Protein AF-A0A5N5TAY4-F1 (afdb_monomer_lite)

Secondary structure (DSSP, 8-state):
------------------------------SSTHHHHHHHHHHHHTHHHHHHH--S--HHHHHHHH-HHHHHHHHHHHHHHHHHHHHHTSS---GGGHHHHHHHHHHHHHHHHHH-GGGHHHHHHHHHHHHHHHHHH--HHHHHHHHHSTTTTTTTS-HHHHHHHHHHH--

Organism: NCBI:txid96803

InterPro domains:
  IPR012337 Ribonuclease H-like superfamily [SSF53098] (34-154)

Foldseek 3Di:
DDDDDDDDDDDPPPPPPPPPPPPDPPPDDDPDLVVVLVVLVVCLVCLVVQVVVPPDCPVVSVVVSVCNLVSVLVSQLCVLVRVLVCVCPDDDNDLLCLLVSLVSNLVSLVVSCVVRVVCVPVSVVSSVVSVVVSVVVDDLSSLLRNCPDPVRVCVSPDPVSVVSNVVVVPD

Structure (mmCIF, N/CA/C/O backbone):
data_AF-A0A5N5TAY4-F1
#
_entry.id   AF-A0A5N5TAY4-F1
#
loop_
_atom_site.group_PDB
_atom_site.id
_atom_site.type_symbol
_atom_site.label_atom_id
_atom_site.label_alt_id
_atom_site.label_comp_id
_atom_site.label_asym_id
_atom_site.label_entity_id
_atom_site.label_seq_id
_atom_site.pdbx_PDB_ins_code
_atom_site.Cartn_x
_atom_site.Cartn_y
_atom_site.Cartn_z
_atom_site.occupancy
_atom_site.B_iso_or_equiv
_atom_site.auth_seq_id
_atom_site.auth_comp_id
_atom_site.auth_asym_id
_atom_site.auth_atom_id
_atom_site.pdbx_PDB_model_num
ATOM 1 N N . MET A 1 1 ? 7.040 -83.892 -8.953 1.00 35.28 1 MET A N 1
ATOM 2 C CA . MET A 1 1 ? 8.333 -83.964 -8.239 1.00 35.28 1 MET A CA 1
ATOM 3 C C . MET A 1 1 ? 8.672 -82.590 -7.679 1.00 35.28 1 MET A C 1
ATOM 5 O O . MET A 1 1 ? 8.593 -81.627 -8.421 1.00 35.28 1 MET A O 1
ATOM 9 N N . LYS A 1 2 ? 8.977 -82.577 -6.376 1.00 33.84 2 LYS A N 1
ATOM 10 C CA . LYS A 1 2 ? 9.883 -81.742 -5.558 1.00 33.84 2 LYS A CA 1
ATOM 11 C C . LYS A 1 2 ? 10.221 -80.283 -5.948 1.00 33.84 2 LYS A C 1
ATOM 13 O O . LYS A 1 2 ? 10.687 -79.987 -7.038 1.00 33.84 2 LYS A O 1
ATOM 18 N N . TYR A 1 3 ? 10.068 -79.447 -4.918 1.00 30.41 3 TYR A N 1
ATOM 19 C CA . TYR A 1 3 ? 10.565 -78.088 -4.677 1.00 30.41 3 TYR A CA 1
ATOM 20 C C . TYR A 1 3 ? 12.086 -77.893 -4.824 1.00 30.41 3 TYR A C 1
ATOM 22 O O . TYR A 1 3 ? 12.833 -78.856 -4.662 1.00 30.41 3 TYR A O 1
ATOM 30 N N . LEU A 1 4 ? 12.467 -76.606 -4.964 1.00 34.31 4 LEU A N 1
ATOM 31 C CA . LEU A 1 4 ? 13.667 -75.852 -4.503 1.00 34.31 4 LEU A CA 1
ATOM 32 C C . LEU A 1 4 ? 14.134 -74.950 -5.667 1.00 34.31 4 LEU A C 1
ATOM 34 O O . LEU A 1 4 ? 14.463 -75.447 -6.731 1.00 34.31 4 LEU A O 1
ATOM 38 N N . GLY A 1 5 ? 14.065 -73.619 -5.624 1.00 31.67 5 GLY A N 1
ATOM 39 C CA . GLY A 1 5 ? 14.539 -72.716 -4.580 1.00 31.67 5 GLY A CA 1
ATOM 40 C C . GLY A 1 5 ? 15.872 -72.115 -5.042 1.00 31.67 5 GLY A C 1
ATOM 41 O O . GLY A 1 5 ? 16.878 -72.809 -4.998 1.00 31.67 5 GLY A O 1
ATOM 42 N N . ASN A 1 6 ? 15.885 -70.858 -5.506 1.00 32.38 6 ASN A N 1
ATOM 43 C CA . ASN A 1 6 ? 17.067 -70.000 -5.379 1.00 32.38 6 ASN A CA 1
ATOM 44 C C . ASN A 1 6 ? 16.736 -68.516 -5.589 1.00 32.38 6 ASN A C 1
ATOM 46 O O . ASN A 1 6 ? 16.347 -68.077 -6.671 1.00 32.38 6 ASN A O 1
ATOM 50 N N . GLN A 1 7 ? 16.922 -67.762 -4.507 1.00 36.44 7 GLN A N 1
ATOM 51 C CA . GLN A 1 7 ? 16.992 -66.309 -4.464 1.00 36.44 7 GLN A CA 1
ATOM 52 C C . GLN A 1 7 ? 18.189 -65.815 -5.287 1.00 36.44 7 GLN A C 1
ATOM 54 O O . GLN A 1 7 ? 19.292 -66.343 -5.155 1.00 36.44 7 GLN A O 1
ATOM 59 N N . LYS A 1 8 ? 18.000 -64.737 -6.053 1.00 37.66 8 LYS A N 1
ATOM 60 C CA . LYS A 1 8 ? 19.057 -63.748 -6.287 1.00 37.66 8 LYS A CA 1
ATOM 61 C C . LYS A 1 8 ? 18.485 -62.343 -6.172 1.00 37.66 8 LYS A C 1
ATOM 63 O O . LYS A 1 8 ? 17.536 -61.969 -6.855 1.00 37.66 8 LYS A O 1
ATOM 68 N N . GLU A 1 9 ? 19.096 -61.618 -5.252 1.00 29.88 9 GLU A N 1
ATOM 69 C CA . GLU A 1 9 ? 18.897 -60.224 -4.903 1.00 29.88 9 GLU A CA 1
ATOM 70 C C . GLU A 1 9 ? 19.147 -59.249 -6.068 1.00 29.88 9 GLU A C 1
ATOM 72 O O . GLU A 1 9 ? 20.067 -59.402 -6.869 1.00 29.88 9 GLU A O 1
ATOM 77 N N . SER A 1 10 ? 18.325 -58.197 -6.067 1.00 35.19 10 SER A N 1
ATOM 78 C CA . SER A 1 10 ? 18.709 -56.784 -6.185 1.00 35.19 10 SER A CA 1
ATOM 79 C C . SER A 1 10 ? 19.605 -56.339 -7.342 1.00 35.19 10 SER A C 1
ATOM 81 O O . SER A 1 10 ? 20.823 -56.375 -7.219 1.00 35.19 10 SER A O 1
ATOM 83 N N . LYS A 1 11 ? 19.005 -55.670 -8.343 1.00 33.38 11 LYS A N 1
ATOM 84 C CA . LYS A 1 11 ? 19.476 -54.356 -8.846 1.00 33.38 11 LYS A CA 1
ATOM 85 C C . LYS A 1 11 ? 18.282 -53.498 -9.285 1.00 33.38 11 LYS A C 1
ATOM 87 O O . LYS A 1 11 ? 17.904 -53.478 -10.453 1.00 33.38 11 LYS A O 1
ATOM 92 N N . SER A 1 12 ? 17.694 -52.768 -8.335 1.00 34.69 12 SER A N 1
ATOM 93 C CA . SER A 1 12 ? 16.823 -51.624 -8.634 1.00 34.69 12 SER A CA 1
ATOM 94 C C . SER A 1 12 ? 17.671 -50.543 -9.304 1.00 34.69 12 SER A C 1
ATOM 96 O O . SER A 1 12 ? 18.464 -49.860 -8.658 1.00 34.69 12 SER A O 1
ATOM 98 N N . THR A 1 13 ? 17.556 -50.413 -10.623 1.00 32.94 13 THR A N 1
ATOM 99 C CA . THR A 1 13 ? 18.123 -49.277 -11.352 1.00 32.94 13 THR A CA 1
ATOM 100 C C . THR A 1 13 ? 17.117 -48.136 -11.298 1.00 32.94 13 THR A C 1
ATOM 102 O O . THR A 1 13 ? 16.295 -47.937 -12.192 1.00 32.94 13 THR A O 1
ATOM 105 N N . ALA A 1 14 ? 17.170 -47.372 -10.207 1.00 35.72 14 ALA A N 1
ATOM 106 C CA . ALA A 1 14 ? 16.481 -46.097 -10.104 1.00 35.72 14 ALA A CA 1
ATOM 107 C C . ALA A 1 14 ? 17.025 -45.151 -11.188 1.00 35.72 14 ALA A C 1
ATOM 109 O O . ALA A 1 14 ? 18.073 -44.521 -11.035 1.00 35.72 14 ALA A O 1
ATOM 110 N N . LYS A 1 15 ? 16.319 -45.058 -12.321 1.00 36.28 15 LYS A N 1
ATOM 111 C CA . LYS A 1 15 ? 16.535 -44.006 -13.319 1.00 36.28 15 LYS A CA 1
ATOM 112 C C . LYS A 1 15 ? 16.215 -42.667 -12.659 1.00 36.28 15 LYS A C 1
ATOM 114 O O . LYS A 1 15 ? 15.062 -42.242 -12.614 1.00 36.28 15 LYS A O 1
ATOM 119 N N . SER A 1 16 ? 17.255 -42.008 -12.155 1.00 35.53 16 SER A N 1
ATOM 120 C CA . SER A 1 16 ? 17.213 -40.623 -11.704 1.00 35.53 16 SER A CA 1
ATOM 121 C C . SER A 1 16 ? 16.788 -39.740 -12.880 1.00 35.53 16 SER A C 1
ATOM 123 O O . SER A 1 16 ? 17.578 -39.402 -13.765 1.00 35.53 16 SER A O 1
ATOM 125 N N . ARG A 1 17 ? 15.491 -39.415 -12.936 1.00 36.66 17 ARG A N 1
ATOM 126 C CA . ARG A 1 17 ? 14.954 -38.377 -13.814 1.00 36.66 17 ARG A CA 1
ATOM 127 C C . ARG A 1 17 ? 15.504 -37.048 -13.309 1.00 36.66 17 ARG A C 1
ATOM 129 O O . ARG A 1 17 ? 14.900 -36.399 -12.461 1.00 36.66 17 ARG A O 1
ATOM 136 N N . LYS A 1 18 ? 16.654 -36.637 -13.851 1.00 36.41 18 LYS A N 1
ATOM 137 C CA . LYS A 1 18 ? 17.102 -35.243 -13.807 1.00 36.41 18 LYS A CA 1
ATOM 138 C C . LYS A 1 18 ? 15.945 -34.389 -14.328 1.00 36.41 18 LYS A C 1
ATOM 140 O O . LYS A 1 18 ? 15.624 -34.442 -15.516 1.00 36.41 18 LYS A O 1
ATOM 145 N N . ARG A 1 19 ? 15.282 -33.657 -13.427 1.00 34.75 19 ARG A N 1
ATOM 146 C CA . ARG A 1 19 ? 14.307 -32.625 -13.781 1.00 34.75 19 ARG A CA 1
ATOM 147 C C . ARG A 1 19 ? 15.048 -31.610 -14.645 1.00 34.75 19 ARG A C 1
ATOM 149 O O . ARG A 1 19 ? 15.838 -30.823 -14.137 1.00 34.75 19 ARG A O 1
ATOM 156 N N . LYS A 1 20 ? 14.838 -31.672 -15.960 1.00 35.72 20 LYS A N 1
ATOM 157 C CA . LYS A 1 20 ? 15.216 -30.584 -16.858 1.00 35.72 20 LYS A CA 1
ATOM 158 C C . LYS A 1 20 ? 14.405 -29.374 -16.409 1.00 35.72 20 LYS A C 1
ATOM 160 O O . LYS A 1 20 ? 13.177 -29.408 -16.455 1.00 35.72 20 LYS A O 1
ATOM 165 N N . GLN A 1 21 ? 15.093 -28.358 -15.905 1.00 38.03 21 GLN A N 1
ATOM 166 C CA . GLN A 1 21 ? 14.508 -27.064 -15.597 1.00 38.03 21 GLN A CA 1
ATOM 167 C C . GLN A 1 21 ? 14.031 -26.474 -16.926 1.00 38.03 21 GLN A C 1
ATOM 169 O O . GLN A 1 21 ? 14.825 -26.040 -17.755 1.00 38.03 21 GLN A O 1
ATOM 174 N N . SER A 1 22 ? 12.732 -26.605 -17.184 1.00 34.81 22 SER A N 1
ATOM 175 C CA . SER A 1 22 ? 12.098 -26.052 -18.373 1.00 34.81 22 SER A CA 1
ATOM 176 C C . SER A 1 22 ? 11.977 -24.545 -18.171 1.00 34.81 22 SER A C 1
ATOM 178 O O . SER A 1 22 ? 11.164 -24.091 -17.367 1.00 34.81 22 SER A O 1
ATOM 180 N N . TYR A 1 23 ? 12.802 -23.769 -18.873 1.00 40.69 23 TYR A N 1
ATOM 181 C CA . TYR A 1 23 ? 12.728 -22.304 -18.918 1.00 40.69 23 TYR A CA 1
ATOM 182 C C . TYR A 1 23 ? 11.599 -21.816 -19.835 1.00 40.69 23 TYR A C 1
ATOM 184 O O . TYR A 1 23 ? 11.785 -20.911 -20.633 1.00 40.69 23 TYR A O 1
ATOM 192 N N . ASN A 1 24 ? 10.417 -22.412 -19.718 1.00 42.62 24 ASN A N 1
ATOM 193 C CA . ASN A 1 24 ? 9.206 -21.899 -20.342 1.00 42.62 24 ASN A CA 1
ATOM 194 C C . ASN A 1 24 ? 8.138 -21.798 -19.260 1.00 42.62 24 ASN A C 1
ATOM 196 O O . ASN A 1 24 ? 7.252 -22.642 -19.143 1.00 42.62 24 ASN A O 1
ATOM 200 N N . LYS A 1 25 ? 8.248 -20.749 -18.437 1.00 43.84 25 LYS A N 1
ATOM 201 C CA . LYS A 1 25 ? 7.094 -20.257 -17.687 1.00 43.84 25 LYS A CA 1
ATOM 202 C C . LYS A 1 25 ? 6.183 -19.585 -18.709 1.00 43.84 25 LYS A C 1
ATOM 204 O O . LYS A 1 25 ? 6.311 -18.397 -18.978 1.00 43.84 25 LYS A O 1
ATOM 209 N N . GLN A 1 26 ? 5.315 -20.374 -19.330 1.00 36.47 26 GLN A N 1
ATOM 210 C CA . GLN A 1 26 ? 4.162 -19.843 -20.038 1.00 36.47 26 GLN A CA 1
ATOM 211 C C . GLN A 1 26 ? 3.412 -18.937 -19.056 1.00 36.47 26 GLN A C 1
ATOM 213 O O . GLN A 1 26 ? 3.130 -19.357 -17.933 1.00 36.47 26 GLN A O 1
ATOM 218 N N . CYS A 1 27 ? 3.195 -17.679 -19.447 1.00 32.59 27 CYS A N 1
ATOM 219 C CA . CYS A 1 27 ? 2.578 -16.644 -18.625 1.00 32.59 27 CYS A CA 1
ATOM 220 C C . CYS A 1 27 ? 1.125 -17.013 -18.312 1.00 32.59 27 CYS A C 1
ATOM 222 O O . CYS A 1 27 ? 0.199 -16.574 -18.983 1.00 32.59 27 CYS A O 1
ATOM 224 N N . PHE A 1 28 ? 0.934 -17.844 -17.298 1.00 36.88 28 PHE A N 1
ATOM 225 C CA . PHE A 1 28 ? -0.351 -18.069 -16.666 1.00 36.88 28 PHE A CA 1
ATOM 226 C C . PHE A 1 28 ? -0.250 -17.462 -15.277 1.00 36.88 28 PHE A C 1
ATOM 228 O O . PHE A 1 28 ? 0.251 -18.101 -14.356 1.00 36.88 28 PHE A O 1
ATOM 235 N N . LEU A 1 29 ? -0.645 -16.197 -15.136 1.00 39.75 29 LEU A N 1
ATOM 236 C CA . LEU A 1 29 ? -0.776 -15.567 -13.828 1.00 39.75 29 LEU A CA 1
ATOM 237 C C . LEU A 1 29 ? -2.061 -14.731 -13.795 1.00 39.75 29 LEU A C 1
ATOM 239 O O . LEU A 1 29 ? -2.290 -13.952 -14.724 1.00 39.75 29 LEU A O 1
ATOM 243 N N . PRO A 1 30 ? -2.898 -14.881 -12.754 1.00 40.56 30 PRO A N 1
ATOM 244 C CA . PRO A 1 30 ? -4.015 -13.979 -12.518 1.00 40.56 30 PRO A CA 1
ATOM 245 C C . PRO A 1 30 ? -3.480 -12.545 -12.388 1.00 40.56 30 PRO A C 1
ATOM 247 O O . PRO A 1 30 ? -2.423 -12.306 -11.799 1.00 40.56 30 PRO A O 1
ATOM 250 N N . PHE A 1 31 ? -4.184 -11.597 -13.001 1.00 47.22 31 PHE A N 1
ATOM 251 C CA . PHE A 1 31 ? -3.825 -10.180 -13.072 1.00 47.22 31 PHE A CA 1
ATOM 252 C C . PHE A 1 31 ? -3.883 -9.515 -11.681 1.00 47.22 31 PHE A C 1
ATOM 254 O O . PHE A 1 31 ? -4.847 -8.841 -11.341 1.00 47.22 31 PHE A O 1
ATOM 261 N N . GLN A 1 32 ? -2.846 -9.696 -10.865 1.00 63.78 32 GLN A N 1
ATOM 262 C CA . GLN A 1 32 ? -2.627 -8.977 -9.605 1.00 63.78 32 GLN A CA 1
ATOM 263 C C . GLN A 1 32 ? -1.259 -8.288 -9.653 1.00 63.78 32 GLN A C 1
ATOM 265 O O . GLN A 1 32 ? -0.347 -8.745 -10.348 1.00 63.78 32 GLN A O 1
ATOM 270 N N . MET A 1 33 ? -1.104 -7.179 -8.923 1.00 65.00 33 MET A N 1
ATOM 271 C CA . MET A 1 33 ? 0.075 -6.291 -8.896 1.00 65.00 33 MET A CA 1
ATOM 272 C C . MET A 1 33 ? 1.444 -6.999 -8.818 1.00 65.00 33 MET A C 1
ATOM 274 O O . MET A 1 33 ? 2.449 -6.468 -9.293 1.00 65.00 33 MET A O 1
ATOM 278 N N . GLY A 1 34 ? 1.493 -8.222 -8.279 1.00 67.00 34 GLY A N 1
ATOM 279 C CA . GLY A 1 34 ? 2.688 -9.068 -8.272 1.00 67.00 34 GLY A CA 1
ATOM 280 C C . GLY A 1 34 ? 3.239 -9.411 -9.663 1.00 67.00 34 GLY A C 1
ATOM 281 O O . GLY A 1 34 ? 4.448 -9.572 -9.802 1.00 67.00 34 GLY A O 1
ATOM 282 N N . SER A 1 35 ? 2.397 -9.460 -10.698 1.00 74.06 35 SER A N 1
ATOM 283 C CA . SER A 1 35 ? 2.820 -9.690 -12.088 1.00 74.06 35 SER A CA 1
ATOM 284 C C . SER A 1 35 ? 3.691 -8.555 -12.636 1.00 74.06 35 SER A C 1
ATOM 286 O O . SER A 1 35 ? 4.690 -8.819 -13.304 1.00 74.06 35 SER A O 1
ATOM 288 N N . TYR A 1 36 ? 3.382 -7.298 -12.297 1.00 78.62 36 TYR A N 1
ATOM 289 C CA . TYR A 1 36 ? 4.193 -6.144 -12.691 1.00 78.62 36 TYR A CA 1
ATOM 290 C C . TYR A 1 36 ? 5.565 -6.167 -12.021 1.00 78.62 36 TYR A C 1
ATOM 292 O O . TYR A 1 36 ? 6.572 -5.943 -12.688 1.00 78.62 36 TYR A O 1
ATOM 300 N N . ILE A 1 37 ? 5.628 -6.504 -10.729 1.00 81.44 37 ILE A N 1
ATOM 301 C CA . ILE A 1 37 ? 6.906 -6.668 -10.023 1.00 81.44 37 ILE A CA 1
ATOM 302 C C . ILE A 1 37 ? 7.721 -7.814 -10.622 1.00 81.44 37 ILE A C 1
ATOM 304 O O . ILE A 1 37 ? 8.910 -7.646 -10.872 1.00 81.44 37 ILE A O 1
ATOM 308 N N . GLU A 1 38 ? 7.096 -8.957 -10.901 1.00 82.19 38 GLU A N 1
ATOM 309 C CA . GLU A 1 38 ? 7.781 -10.103 -11.507 1.00 82.19 38 GLU A CA 1
ATOM 310 C C . GLU A 1 38 ? 8.289 -9.784 -12.921 1.00 82.19 38 GLU A C 1
ATOM 312 O O . GLU A 1 38 ? 9.383 -10.203 -13.309 1.00 82.19 38 GLU A O 1
ATOM 317 N N . CYS A 1 39 ? 7.537 -8.980 -13.674 1.00 83.31 39 CYS A N 1
ATOM 318 C CA . CYS A 1 39 ? 7.953 -8.457 -14.970 1.00 83.31 39 CYS A CA 1
ATOM 319 C C . CYS A 1 39 ? 9.170 -7.526 -14.837 1.00 83.31 39 CYS A C 1
ATOM 321 O O . CYS A 1 39 ? 10.171 -7.727 -15.525 1.00 83.31 39 CYS A O 1
ATOM 323 N N . LEU A 1 40 ? 9.139 -6.566 -13.904 1.00 82.50 40 LEU A N 1
ATOM 324 C CA . LEU A 1 40 ? 10.272 -5.675 -13.627 1.00 82.50 40 LEU A CA 1
ATOM 325 C C . LEU A 1 40 ? 11.513 -6.461 -13.175 1.00 82.50 40 LEU A C 1
ATOM 327 O O . LEU A 1 40 ? 12.613 -6.205 -13.665 1.00 82.50 40 LEU A O 1
ATOM 331 N N . ASN A 1 41 ? 11.338 -7.467 -12.313 1.00 83.44 41 ASN A N 1
ATOM 332 C CA . ASN A 1 41 ? 12.405 -8.378 -11.891 1.00 83.44 41 ASN A CA 1
ATOM 333 C C . ASN A 1 41 ? 13.011 -9.107 -13.095 1.00 83.44 41 ASN A C 1
ATOM 335 O O . ASN A 1 41 ? 14.227 -9.122 -13.275 1.00 83.44 41 ASN A O 1
ATOM 339 N N . SER A 1 42 ? 12.161 -9.683 -13.946 1.00 84.31 42 SER A N 1
ATOM 340 C CA . SER A 1 42 ? 12.585 -10.419 -15.138 1.00 84.31 42 SER A CA 1
ATOM 341 C C . SER A 1 42 ? 13.321 -9.520 -16.132 1.00 84.31 42 SER A C 1
ATOM 343 O O . SER A 1 42 ? 14.311 -9.950 -16.724 1.00 84.31 42 SER A O 1
ATOM 345 N N . LEU A 1 43 ? 12.887 -8.266 -16.284 1.00 82.38 43 LEU A N 1
ATOM 346 C CA . LEU A 1 43 ? 13.537 -7.267 -17.130 1.00 82.38 43 LEU A CA 1
ATOM 347 C C . LEU A 1 43 ? 14.933 -6.899 -16.608 1.00 82.38 43 LEU A C 1
ATOM 349 O O . LEU A 1 43 ? 15.881 -6.813 -17.389 1.00 82.38 43 LEU A O 1
ATOM 353 N N . LEU A 1 44 ? 15.077 -6.713 -15.293 1.00 79.56 44 LEU A N 1
ATOM 354 C CA . LEU A 1 44 ? 16.368 -6.412 -14.668 1.00 79.56 44 LEU A CA 1
ATOM 355 C C . LEU A 1 44 ? 17.339 -7.596 -14.760 1.00 79.56 44 LEU A C 1
ATOM 357 O O . LEU A 1 44 ? 18.510 -7.396 -15.085 1.00 79.56 44 LEU A O 1
ATOM 361 N N . LEU A 1 45 ? 16.851 -8.823 -14.551 1.00 83.19 45 LEU A N 1
ATOM 362 C CA . LEU A 1 45 ? 17.650 -10.051 -14.635 1.00 83.19 45 LEU A CA 1
ATOM 363 C C . LEU A 1 45 ? 18.122 -10.350 -16.065 1.00 83.19 45 LEU A C 1
ATOM 365 O O . LEU A 1 45 ? 19.277 -10.718 -16.272 1.00 83.19 45 LEU A O 1
ATOM 369 N N . ASN A 1 46 ? 17.258 -10.156 -17.064 1.00 80.81 46 ASN A N 1
ATOM 370 C CA . ASN A 1 46 ? 17.546 -10.501 -18.461 1.00 80.81 46 ASN A CA 1
ATOM 371 C C . ASN A 1 46 ? 18.062 -9.318 -19.294 1.00 80.81 46 ASN A C 1
ATOM 373 O O . ASN A 1 46 ? 18.094 -9.383 -20.522 1.00 80.81 46 ASN A O 1
ATOM 377 N N . LYS A 1 47 ? 18.517 -8.238 -18.653 1.00 76.06 47 LYS A N 1
ATOM 378 C CA . LYS A 1 47 ? 18.953 -7.009 -19.331 1.00 76.06 47 LYS A CA 1
ATOM 379 C C . LYS A 1 47 ? 20.047 -7.229 -20.384 1.00 76.06 47 LYS A C 1
ATOM 381 O O . LYS A 1 47 ? 19.997 -6.598 -21.435 1.00 76.06 47 LYS A O 1
ATOM 386 N N . GLN A 1 48 ? 21.050 -8.065 -20.104 1.00 73.06 48 GLN A N 1
ATOM 387 C CA . GLN A 1 48 ? 22.161 -8.293 -21.043 1.00 73.06 48 GLN A CA 1
ATOM 388 C C . GLN A 1 48 ? 21.733 -9.150 -22.247 1.00 73.06 48 GLN A C 1
ATOM 390 O O . GLN A 1 48 ? 21.950 -8.698 -23.370 1.00 73.06 48 GLN A O 1
ATOM 395 N N . PRO A 1 49 ? 21.037 -10.292 -22.056 1.00 74.81 49 PRO A N 1
ATOM 396 C CA . PRO A 1 49 ? 20.435 -11.035 -23.164 1.00 74.81 49 PRO A CA 1
ATOM 397 C C . PRO A 1 49 ? 19.485 -10.197 -24.032 1.00 74.81 49 PRO A C 1
ATOM 399 O O . PRO A 1 49 ? 19.540 -10.271 -25.256 1.00 74.81 49 PRO A O 1
ATOM 402 N N . LEU A 1 50 ? 18.645 -9.355 -23.420 1.00 73.38 50 LEU A N 1
ATOM 403 C CA . LEU A 1 50 ? 17.713 -8.490 -24.152 1.00 73.38 50 LEU A CA 1
ATOM 404 C C . LEU A 1 50 ? 18.436 -7.438 -24.997 1.00 73.38 50 LEU A C 1
ATOM 406 O O . LEU A 1 50 ? 18.018 -7.160 -26.114 1.00 73.38 50 LEU A O 1
ATOM 410 N N . ARG A 1 51 ? 19.552 -6.892 -24.502 1.00 69.56 51 ARG A N 1
ATOM 411 C CA . ARG A 1 51 ? 20.403 -5.980 -25.280 1.00 69.56 51 ARG A CA 1
ATOM 412 C C . ARG A 1 51 ? 21.080 -6.674 -26.456 1.00 69.56 51 ARG A C 1
ATOM 414 O O . ARG A 1 51 ? 21.214 -6.057 -27.499 1.00 69.56 51 ARG A O 1
ATOM 421 N N . SER A 1 52 ? 21.493 -7.931 -26.297 1.00 69.44 52 SER A N 1
ATOM 422 C CA . SER A 1 52 ? 22.081 -8.705 -27.396 1.00 69.44 52 SER A CA 1
ATOM 423 C C . SER A 1 52 ? 21.059 -9.204 -28.416 1.00 69.44 52 SER A C 1
ATOM 425 O O . SER A 1 52 ? 21.458 -9.566 -29.510 1.00 69.44 52 SER A O 1
ATOM 427 N N . LEU A 1 53 ? 19.772 -9.266 -28.058 1.00 70.94 53 LEU A N 1
ATOM 428 C CA . LEU A 1 53 ? 18.680 -9.665 -28.956 1.00 70.94 53 LEU A CA 1
ATOM 429 C C . LEU A 1 53 ? 18.042 -8.470 -29.671 1.00 70.94 53 LEU A C 1
ATOM 431 O O . LEU A 1 53 ? 17.499 -8.635 -30.759 1.00 70.94 53 LEU A O 1
ATOM 435 N N . ALA A 1 54 ? 18.123 -7.274 -29.084 1.00 66.88 54 ALA A N 1
ATOM 436 C CA . ALA A 1 54 ? 17.767 -6.013 -29.724 1.00 66.88 54 ALA A CA 1
ATOM 437 C C . ALA A 1 54 ? 18.851 -5.619 -30.746 1.00 66.88 54 ALA A C 1
ATOM 439 O O . ALA A 1 54 ? 19.588 -4.659 -30.550 1.00 66.88 54 ALA A O 1
ATOM 440 N N . ILE A 1 55 ? 19.002 -6.440 -31.786 1.00 58.81 55 ILE A N 1
ATOM 441 C CA . ILE A 1 55 ? 19.899 -6.205 -32.926 1.00 58.81 55 ILE A CA 1
ATOM 442 C C . ILE A 1 55 ? 19.195 -5.330 -33.979 1.00 58.81 55 ILE A C 1
ATOM 444 O O . ILE A 1 55 ? 19.873 -4.652 -34.742 1.00 58.81 55 ILE A O 1
ATOM 448 N N . ASP A 1 56 ? 17.858 -5.265 -33.955 1.00 59.78 56 ASP A N 1
ATOM 449 C CA . ASP A 1 56 ? 17.073 -4.319 -34.749 1.00 59.78 56 ASP A CA 1
ATOM 450 C C . ASP A 1 56 ? 16.718 -3.082 -33.906 1.00 59.78 56 ASP A C 1
ATOM 452 O O . ASP A 1 56 ? 16.109 -3.182 -32.835 1.00 59.78 56 ASP A O 1
ATOM 456 N N . ASP A 1 57 ? 17.150 -1.918 -34.396 1.00 58.66 57 ASP A N 1
ATOM 457 C CA . ASP A 1 57 ? 17.067 -0.589 -33.783 1.00 58.66 57 ASP A CA 1
ATOM 458 C C . ASP A 1 57 ? 15.624 -0.086 -33.619 1.00 58.66 57 ASP A C 1
ATOM 460 O O . ASP A 1 57 ? 15.207 0.890 -34.243 1.00 58.66 57 ASP A O 1
ATOM 464 N N . ASP A 1 58 ? 14.844 -0.707 -32.738 1.00 63.44 58 ASP A N 1
ATOM 465 C CA . ASP A 1 58 ? 13.615 -0.088 -32.262 1.00 63.44 58 ASP A CA 1
ATOM 466 C C . ASP A 1 58 ? 13.989 0.972 -31.199 1.00 63.44 58 ASP A C 1
ATOM 468 O O . ASP A 1 58 ? 14.438 0.628 -30.090 1.00 63.44 58 ASP A O 1
ATOM 472 N N . PRO A 1 59 ? 13.869 2.285 -31.493 1.00 61.62 59 PRO A N 1
ATOM 473 C CA . PRO A 1 59 ? 14.392 3.361 -30.642 1.00 61.62 59 PRO A CA 1
ATOM 474 C C . PRO A 1 59 ? 13.740 3.410 -29.251 1.00 61.62 59 PRO A C 1
ATOM 476 O O . PRO A 1 59 ? 14.258 4.049 -28.329 1.00 61.62 59 PRO A O 1
ATOM 479 N N . LEU A 1 60 ? 12.597 2.741 -29.079 1.00 61.72 60 LEU A N 1
ATOM 480 C CA . LEU A 1 60 ? 11.923 2.568 -27.794 1.00 61.72 60 LEU A CA 1
ATOM 481 C C . LEU A 1 60 ? 12.631 1.535 -26.907 1.00 61.72 60 LEU A C 1
ATOM 483 O O . LEU A 1 60 ? 12.849 1.790 -25.718 1.00 61.72 60 LEU A O 1
ATOM 487 N N . VAL A 1 61 ? 13.043 0.402 -27.480 1.00 62.03 61 VAL A N 1
ATOM 488 C CA . VAL A 1 61 ? 13.699 -0.700 -26.759 1.00 62.03 61 VAL A CA 1
ATOM 489 C C . VAL A 1 61 ? 15.086 -0.270 -26.287 1.00 62.03 61 VAL A C 1
ATOM 491 O O . VAL A 1 61 ? 15.443 -0.469 -25.120 1.00 62.03 61 VAL A O 1
ATOM 494 N N . SER A 1 62 ? 15.832 0.434 -27.141 1.00 60.94 62 SER A N 1
ATOM 495 C CA . SER A 1 62 ? 17.150 0.969 -26.789 1.00 60.94 62 SER A CA 1
ATOM 496 C C . SER A 1 62 ? 17.075 1.992 -25.647 1.00 60.94 62 SER A C 1
ATOM 498 O O . SER A 1 62 ? 17.909 1.942 -24.738 1.00 60.94 62 SER A O 1
ATOM 500 N N . LYS A 1 63 ? 16.042 2.854 -25.603 1.00 63.00 63 LYS A N 1
ATOM 501 C CA . LYS A 1 63 ? 15.798 3.845 -24.526 1.00 63.00 63 LYS A CA 1
ATOM 502 C C . LYS A 1 63 ? 15.451 3.225 -23.172 1.00 63.00 63 LYS A C 1
ATOM 504 O O . LYS A 1 63 ? 15.885 3.737 -22.136 1.00 63.00 63 LYS A O 1
ATOM 509 N N . VAL A 1 64 ? 14.651 2.159 -23.161 1.00 62.28 64 VAL A N 1
ATOM 510 C CA . VAL A 1 64 ? 14.259 1.462 -21.924 1.00 62.28 64 VAL A CA 1
ATOM 511 C C . VAL A 1 64 ? 15.443 0.668 -21.373 1.00 62.28 64 VAL A C 1
ATOM 513 O O . VAL A 1 64 ? 15.774 0.779 -20.191 1.00 62.28 64 VAL A O 1
ATOM 516 N N . LEU A 1 65 ? 16.168 -0.044 -22.240 1.00 62.12 65 LEU A N 1
ATOM 517 C CA . LEU A 1 65 ? 17.332 -0.838 -21.846 1.00 62.12 65 LEU A CA 1
ATOM 518 C C . LEU A 1 65 ? 18.546 0.017 -21.443 1.00 62.12 65 LEU A C 1
ATOM 520 O O . LEU A 1 65 ? 19.430 -0.487 -20.740 1.00 62.12 65 LEU A O 1
ATOM 524 N N . THR A 1 66 ? 18.621 1.296 -21.833 1.00 62.38 66 THR A N 1
ATOM 525 C CA . THR A 1 66 ? 19.703 2.225 -21.436 1.00 62.38 66 THR A CA 1
ATOM 526 C C . THR A 1 66 ? 19.513 2.868 -20.062 1.00 62.38 66 THR A C 1
ATOM 528 O O . THR A 1 66 ? 20.505 3.322 -19.492 1.00 62.38 66 THR A O 1
ATOM 531 N N . LYS A 1 67 ? 18.306 2.866 -19.471 1.00 67.25 67 LYS A N 1
ATOM 532 C CA . LYS A 1 67 ? 18.018 3.541 -18.184 1.00 67.25 67 LYS A CA 1
ATOM 533 C C . LYS A 1 67 ? 17.653 2.561 -17.050 1.00 67.25 67 LYS A C 1
ATOM 535 O O . LYS A 1 67 ? 16.565 2.663 -16.486 1.00 67.25 67 LYS A O 1
ATOM 540 N N . PRO A 1 68 ? 18.566 1.659 -16.635 1.00 66.19 68 PRO A N 1
ATOM 541 C CA . PRO A 1 68 ? 18.287 0.634 -15.620 1.00 66.19 68 PRO A CA 1
ATOM 542 C C . PRO A 1 68 ? 17.899 1.226 -14.259 1.00 66.19 68 PRO A C 1
ATOM 544 O O . PRO A 1 68 ? 16.995 0.724 -13.604 1.00 66.19 68 PRO A O 1
ATOM 547 N N . ARG A 1 69 ? 18.505 2.360 -13.884 1.00 70.25 69 ARG A N 1
ATOM 548 C CA . ARG A 1 69 ? 18.245 3.039 -12.606 1.00 70.25 69 ARG A CA 1
ATOM 549 C C . ARG A 1 69 ? 16.785 3.476 -12.451 1.00 70.25 69 ARG A C 1
ATOM 551 O O . ARG A 1 69 ? 16.264 3.498 -11.345 1.00 70.25 69 ARG A O 1
ATOM 558 N N . LYS A 1 70 ? 16.114 3.807 -13.562 1.00 75.00 70 LYS A N 1
ATOM 559 C CA . LYS A 1 70 ? 14.693 4.180 -13.563 1.00 75.00 70 LYS A CA 1
ATOM 560 C C . LYS A 1 70 ? 13.797 2.975 -13.281 1.00 75.00 70 LYS A C 1
ATOM 562 O O . LYS A 1 70 ? 12.871 3.079 -12.488 1.00 75.00 70 LYS A O 1
ATOM 567 N N . VAL A 1 71 ? 14.105 1.840 -13.905 1.00 76.50 71 VAL A N 1
ATOM 568 C CA . VAL A 1 71 ? 13.380 0.574 -13.719 1.00 76.50 71 VAL A CA 1
ATOM 569 C C . VAL A 1 71 ? 13.542 0.068 -12.282 1.00 76.50 71 VAL A C 1
ATOM 571 O O . VAL A 1 71 ? 12.556 -0.307 -11.657 1.00 76.50 71 VAL A O 1
ATOM 574 N N . GLU A 1 72 ? 14.756 0.142 -11.732 1.00 78.62 72 GLU A N 1
ATOM 575 C CA . GLU A 1 72 ? 15.036 -0.174 -10.323 1.00 78.62 72 GLU A CA 1
ATOM 576 C C . GLU A 1 72 ? 14.275 0.753 -9.361 1.00 78.62 72 GLU A C 1
ATOM 578 O O . GLU A 1 72 ? 13.739 0.289 -8.359 1.00 78.62 72 GLU A O 1
ATOM 583 N N . GLY A 1 73 ? 14.176 2.051 -9.673 1.00 78.88 73 GLY A N 1
ATOM 584 C CA . GLY A 1 73 ? 13.397 3.004 -8.877 1.00 78.88 73 GLY A CA 1
ATOM 585 C C . GLY A 1 73 ? 11.909 2.653 -8.822 1.00 78.88 73 GLY A C 1
ATOM 586 O O . GLY A 1 73 ? 11.345 2.551 -7.736 1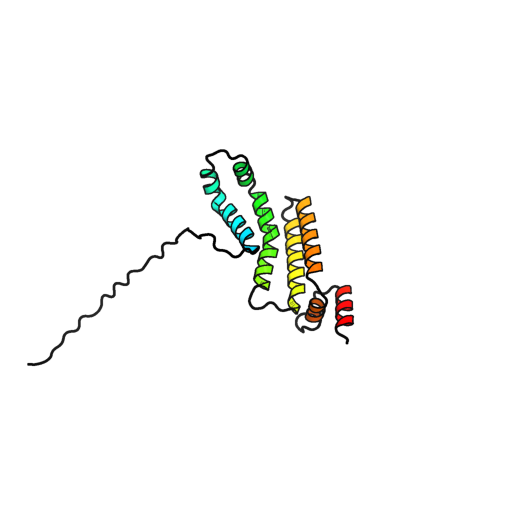.00 78.88 73 GLY A O 1
ATOM 587 N N . PHE A 1 74 ? 11.287 2.367 -9.971 1.00 79.69 74 PHE A N 1
ATOM 588 C CA . PHE A 1 74 ? 9.889 1.921 -10.006 1.00 79.69 74 PHE A CA 1
ATOM 589 C C . PHE A 1 74 ? 9.684 0.602 -9.264 1.00 79.69 74 PHE A C 1
ATOM 591 O O . PHE A 1 74 ? 8.749 0.477 -8.477 1.00 79.69 74 PHE A O 1
ATOM 598 N N . GLN A 1 75 ? 10.572 -0.373 -9.465 1.00 82.50 75 GLN A N 1
ATOM 599 C CA . GLN A 1 75 ? 10.511 -1.644 -8.749 1.00 82.50 75 GLN A CA 1
ATOM 600 C C . GLN A 1 75 ? 10.523 -1.422 -7.231 1.00 82.50 75 GLN A C 1
ATOM 602 O O . GLN A 1 75 ? 9.705 -2.012 -6.532 1.00 82.50 75 GLN A O 1
ATOM 607 N N . ARG A 1 76 ? 11.404 -0.551 -6.722 1.00 82.12 76 ARG A N 1
ATOM 608 C CA . ARG A 1 76 ? 11.471 -0.229 -5.290 1.00 82.12 76 ARG A CA 1
ATOM 609 C C . ARG A 1 76 ? 10.198 0.439 -4.776 1.00 82.12 76 ARG A C 1
ATOM 611 O O . ARG A 1 76 ? 9.749 0.065 -3.704 1.00 82.12 76 ARG A O 1
ATOM 618 N N . LEU A 1 77 ? 9.596 1.357 -5.534 1.00 80.88 77 LEU A N 1
ATOM 619 C CA . LEU A 1 77 ? 8.359 2.044 -5.133 1.00 80.88 77 LEU A CA 1
ATOM 620 C C . LEU A 1 77 ? 7.148 1.105 -5.056 1.00 80.88 77 LEU A C 1
ATOM 622 O O . LEU A 1 77 ? 6.337 1.205 -4.139 1.00 80.88 77 LEU A O 1
ATOM 626 N N . PHE A 1 78 ? 7.018 0.174 -6.003 1.00 82.81 78 PHE A N 1
ATOM 627 C CA . PHE A 1 78 ? 5.881 -0.752 -6.040 1.00 82.81 78 PHE A CA 1
ATOM 628 C C . PHE A 1 78 ? 6.065 -1.989 -5.147 1.00 82.81 78 PHE A C 1
ATOM 630 O O . PHE A 1 78 ? 5.089 -2.687 -4.859 1.00 82.81 78 PHE A O 1
ATOM 637 N N . LEU A 1 79 ? 7.292 -2.286 -4.707 1.00 85.12 79 LEU A N 1
ATOM 638 C CA . LEU A 1 79 ? 7.593 -3.480 -3.917 1.00 85.12 79 LEU A CA 1
ATOM 639 C C . LEU A 1 79 ? 6.873 -3.516 -2.551 1.00 85.12 79 LEU A C 1
ATOM 641 O O . LEU A 1 79 ? 6.300 -4.570 -2.260 1.00 85.12 79 LEU A O 1
ATOM 645 N N . PRO A 1 80 ? 6.841 -2.435 -1.741 1.00 85.75 80 PRO A N 1
ATOM 646 C CA . PRO A 1 80 ? 6.083 -2.394 -0.486 1.00 85.75 80 PRO A CA 1
ATOM 647 C C . PRO A 1 80 ? 4.607 -2.739 -0.690 1.00 85.75 80 PRO A C 1
ATOM 649 O O . PRO A 1 80 ? 4.060 -3.610 -0.020 1.00 85.75 80 PRO A O 1
ATOM 652 N N . ILE A 1 81 ? 3.983 -2.141 -1.709 1.00 84.56 81 ILE A N 1
ATOM 653 C CA . ILE A 1 81 ? 2.571 -2.371 -2.038 1.00 84.56 81 ILE A CA 1
ATOM 654 C C . ILE A 1 81 ? 2.337 -3.840 -2.404 1.00 84.56 81 ILE A C 1
ATOM 656 O O . ILE A 1 81 ? 1.420 -4.475 -1.88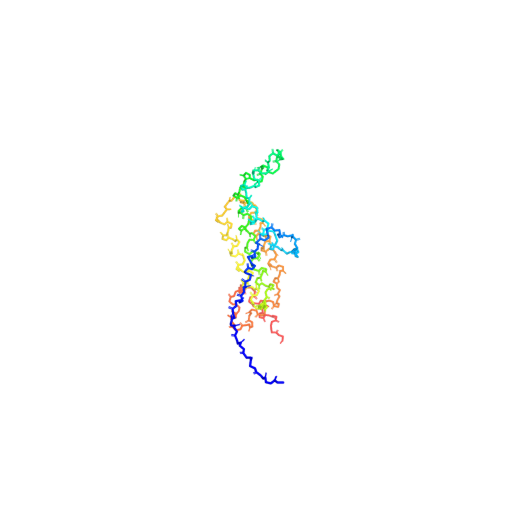8 1.00 84.56 81 ILE A O 1
ATOM 660 N N . ALA A 1 82 ? 3.177 -4.407 -3.272 1.00 84.31 82 ALA A N 1
ATOM 661 C CA . ALA A 1 82 ? 3.035 -5.796 -3.693 1.00 84.31 82 ALA A CA 1
ATOM 662 C C . ALA A 1 82 ? 3.253 -6.792 -2.543 1.00 84.31 82 ALA A C 1
ATOM 664 O O . ALA A 1 82 ? 2.591 -7.829 -2.506 1.00 84.31 82 ALA A O 1
ATOM 665 N N . LYS A 1 83 ? 4.167 -6.498 -1.610 1.00 84.31 83 LYS A N 1
ATOM 666 C CA . LYS A 1 83 ? 4.373 -7.313 -0.405 1.00 84.31 83 LYS A CA 1
ATOM 667 C C . LYS A 1 83 ? 3.147 -7.277 0.496 1.00 84.31 83 LYS A C 1
ATOM 669 O O . LYS A 1 83 ? 2.666 -8.337 0.875 1.00 84.31 83 LYS A O 1
ATOM 674 N N . THR A 1 84 ? 2.611 -6.095 0.784 1.00 80.12 84 THR A N 1
ATOM 675 C CA . THR A 1 84 ? 1.453 -5.977 1.673 1.00 80.12 84 THR A CA 1
ATOM 676 C C . THR A 1 84 ? 0.200 -6.591 1.070 1.00 80.12 84 THR A C 1
ATOM 678 O O . THR A 1 84 ? -0.527 -7.266 1.788 1.00 80.12 84 THR A O 1
ATOM 681 N N . ILE A 1 85 ? -0.020 -6.458 -0.243 1.00 81.69 85 ILE A N 1
ATOM 682 C CA . ILE A 1 85 ? -1.111 -7.172 -0.926 1.00 81.69 85 ILE A CA 1
ATOM 683 C C . ILE A 1 85 ? -0.969 -8.681 -0.714 1.00 81.69 85 ILE A C 1
ATOM 685 O O . ILE A 1 85 ? -1.931 -9.315 -0.306 1.00 81.69 85 ILE A O 1
ATOM 689 N N . LYS A 1 86 ? 0.232 -9.251 -0.889 1.00 82.25 86 LYS A N 1
ATOM 690 C CA . LYS A 1 86 ? 0.462 -10.682 -0.619 1.00 82.25 86 LYS A CA 1
ATOM 691 C C . LYS A 1 86 ? 0.212 -11.066 0.840 1.00 82.25 86 LYS A C 1
ATOM 693 O O . LYS A 1 86 ? -0.271 -12.162 1.087 1.00 82.25 86 LYS A O 1
ATOM 698 N N . THR A 1 87 ? 0.553 -10.199 1.793 1.00 80.75 87 THR A N 1
ATOM 699 C CA . THR A 1 87 ? 0.287 -10.440 3.219 1.00 80.75 87 THR A CA 1
ATOM 700 C C . THR A 1 87 ? -1.212 -10.411 3.520 1.00 80.75 87 THR A C 1
ATOM 702 O O . THR A 1 87 ? -1.698 -11.256 4.263 1.00 80.75 87 THR A O 1
ATOM 705 N N . VAL A 1 88 ? -1.949 -9.465 2.929 1.00 78.69 88 VAL A N 1
ATOM 706 C CA . VAL A 1 88 ? -3.401 -9.311 3.114 1.00 78.69 88 VAL A CA 1
ATOM 707 C C . VAL A 1 88 ? -4.192 -10.403 2.390 1.00 78.69 88 VAL A C 1
ATOM 709 O O . VAL A 1 88 ? -5.198 -10.859 2.910 1.00 78.69 88 VAL A O 1
ATOM 712 N N . GLU A 1 89 ? -3.748 -10.837 1.211 1.00 78.44 89 GLU A N 1
ATOM 713 C CA . GLU A 1 89 ? -4.342 -11.957 0.465 1.00 78.44 89 GLU A CA 1
ATOM 714 C C . GLU A 1 89 ? -3.931 -13.334 1.020 1.00 78.44 89 GLU A C 1
ATOM 716 O O . GLU A 1 89 ? -4.395 -14.356 0.518 1.00 78.44 89 GLU A O 1
ATOM 721 N N . GLY A 1 90 ? -3.041 -13.370 2.017 1.00 76.00 90 GLY A N 1
ATOM 722 C CA . GLY A 1 90 ? -2.631 -14.593 2.700 1.00 76.00 90 GLY A CA 1
ATOM 723 C C . GLY A 1 90 ? -3.699 -15.138 3.655 1.00 76.00 90 GLY A C 1
ATOM 724 O O . GLY A 1 90 ? -4.834 -14.673 3.685 1.00 76.00 90 GLY A O 1
ATOM 725 N N . ASP A 1 91 ? -3.312 -16.119 4.471 1.00 69.62 91 ASP A N 1
ATOM 726 C CA . ASP A 1 91 ? -4.260 -16.882 5.299 1.00 69.62 91 ASP A CA 1
ATOM 727 C C . ASP A 1 91 ? -4.637 -16.206 6.637 1.00 69.62 91 ASP A C 1
ATOM 729 O O . ASP A 1 91 ? -5.596 -16.621 7.278 1.00 69.62 91 ASP A O 1
ATOM 733 N N . GLU A 1 92 ? -3.928 -15.153 7.065 1.00 65.94 92 GLU A N 1
ATOM 734 C CA . GLU A 1 92 ? -4.096 -14.535 8.399 1.00 65.94 92 GLU A CA 1
ATOM 735 C C . GLU A 1 92 ? -4.419 -13.012 8.419 1.00 65.94 92 GLU A C 1
ATOM 737 O O . GLU A 1 92 ? -3.947 -12.294 9.316 1.00 65.94 92 GLU A O 1
ATOM 742 N N . PRO A 1 93 ? -5.201 -12.436 7.480 1.00 71.06 93 PRO A N 1
ATOM 743 C CA . PRO A 1 93 ? -5.551 -11.021 7.541 1.00 71.06 93 PRO A CA 1
ATOM 744 C C . PRO A 1 93 ? -6.597 -10.770 8.633 1.00 71.06 93 PRO A C 1
ATOM 746 O O . PRO A 1 93 ? -7.770 -11.120 8.509 1.00 71.06 93 PRO A O 1
ATOM 749 N N . HIS A 1 94 ? -6.182 -10.105 9.709 1.00 83.06 94 HIS A N 1
ATOM 750 C CA . HIS A 1 94 ? -7.095 -9.661 10.754 1.00 83.06 94 HIS A CA 1
ATOM 751 C C . HIS A 1 94 ? -7.584 -8.245 10.459 1.00 83.06 94 HIS A C 1
ATOM 753 O O . HIS A 1 94 ? -6.811 -7.360 10.097 1.00 83.06 94 HIS A O 1
ATOM 759 N N . LEU A 1 95 ? -8.871 -7.986 10.687 1.00 84.81 95 LEU A N 1
ATOM 760 C CA . LEU A 1 95 ? -9.439 -6.652 10.475 1.00 84.81 95 LEU A CA 1
ATOM 761 C C . LEU A 1 95 ? -8.754 -5.577 11.340 1.00 84.81 95 LEU A C 1
ATOM 763 O O . LEU A 1 95 ? -8.606 -4.433 10.919 1.00 84.81 95 LEU A O 1
ATOM 767 N N . SER A 1 96 ? -8.292 -5.967 12.530 1.00 85.50 96 SER A N 1
ATOM 768 C CA . SER A 1 96 ? -7.558 -5.116 13.466 1.00 85.50 96 SER A CA 1
ATOM 769 C C . SER A 1 96 ? -6.141 -4.764 13.003 1.00 85.50 96 SER A C 1
ATOM 771 O O . SER A 1 96 ? -5.632 -3.712 13.385 1.00 85.50 96 SER A O 1
ATOM 773 N N . SER A 1 97 ? -5.513 -5.582 12.151 1.00 85.00 97 SER A N 1
ATOM 774 C CA . SER A 1 97 ? -4.143 -5.362 11.667 1.00 85.00 97 SER A CA 1
ATOM 775 C C . SER A 1 97 ? -4.074 -4.507 10.397 1.00 85.00 97 SER A C 1
ATOM 777 O O . SER A 1 97 ? -2.993 -4.079 10.000 1.00 85.00 97 SER A O 1
ATOM 779 N N . VAL A 1 98 ? -5.217 -4.218 9.761 1.00 86.00 98 VAL A N 1
ATOM 780 C CA . VAL A 1 98 ? -5.295 -3.434 8.513 1.00 86.00 98 VAL A CA 1
ATOM 781 C C . VAL A 1 98 ? -4.621 -2.069 8.658 1.00 86.00 98 VAL A C 1
ATOM 783 O O . VAL A 1 98 ? -3.864 -1.664 7.781 1.00 86.00 98 VAL A O 1
ATOM 786 N N . ILE A 1 99 ? -4.840 -1.376 9.776 1.00 86.38 99 ILE A N 1
ATOM 787 C CA . ILE A 1 99 ? -4.279 -0.035 10.012 1.00 86.38 99 ILE A CA 1
ATOM 788 C C . ILE A 1 99 ? -2.756 -0.086 10.109 1.00 86.38 99 ILE A C 1
ATOM 790 O O . ILE A 1 99 ? -2.068 0.712 9.478 1.00 86.38 99 ILE A O 1
ATOM 794 N N . GLN A 1 100 ? -2.229 -1.081 10.822 1.00 87.44 100 GLN A N 1
ATOM 795 C CA . GLN A 1 100 ? -0.794 -1.316 10.922 1.00 87.44 100 GLN A CA 1
ATOM 796 C C . GLN A 1 100 ? -0.174 -1.580 9.541 1.00 87.44 100 GLN A C 1
ATOM 798 O O . GLN A 1 100 ? 0.855 -0.997 9.204 1.00 87.44 100 GLN A O 1
ATOM 803 N N . PHE A 1 101 ? -0.806 -2.427 8.719 1.00 86.19 101 PHE A N 1
ATOM 804 C CA . PHE A 1 101 ? -0.324 -2.726 7.368 1.00 86.19 101 PHE A CA 1
ATOM 805 C C . PHE A 1 101 ? -0.314 -1.497 6.463 1.00 86.19 101 PHE A C 1
ATOM 807 O O . PHE A 1 101 ? 0.640 -1.284 5.716 1.00 86.19 101 PHE A O 1
ATOM 814 N N . LEU A 1 102 ? -1.363 -0.683 6.539 1.00 86.62 102 LEU A N 1
ATOM 815 C CA . LEU A 1 102 ? -1.460 0.563 5.796 1.00 86.62 102 LEU A CA 1
ATOM 816 C C . LEU A 1 102 ? -0.353 1.535 6.238 1.00 86.62 102 LEU A C 1
ATOM 818 O O . LEU A 1 102 ? 0.420 1.987 5.392 1.00 86.62 102 LEU A O 1
ATOM 822 N N . ASN A 1 103 ? -0.202 1.791 7.537 1.00 87.19 103 ASN A N 1
ATOM 823 C CA . ASN A 1 103 ? 0.843 2.682 8.052 1.00 87.19 103 ASN A CA 1
ATOM 824 C C . ASN A 1 103 ? 2.254 2.208 7.665 1.00 87.19 103 ASN A C 1
ATOM 826 O O . ASN A 1 103 ? 3.081 3.019 7.255 1.00 87.19 103 ASN A O 1
ATOM 830 N N . SER A 1 104 ? 2.499 0.896 7.697 1.00 87.62 104 SER A N 1
ATOM 831 C CA . SER A 1 104 ? 3.767 0.302 7.264 1.00 87.62 104 SER A CA 1
ATOM 832 C C . SER A 1 104 ? 4.046 0.519 5.771 1.00 87.62 104 SER A C 1
ATOM 834 O O . SER A 1 104 ? 5.183 0.821 5.416 1.00 87.62 104 SER A O 1
ATOM 836 N N . ILE A 1 105 ? 3.035 0.432 4.891 1.00 87.94 105 ILE A N 1
ATOM 837 C CA . ILE A 1 105 ? 3.210 0.780 3.467 1.00 87.94 105 ILE A CA 1
ATOM 838 C C . ILE A 1 105 ? 3.634 2.238 3.335 1.00 87.94 105 ILE A C 1
ATOM 840 O O . ILE A 1 105 ? 4.545 2.537 2.566 1.00 87.94 105 ILE A O 1
ATOM 844 N N . LEU A 1 106 ? 2.952 3.141 4.041 1.00 86.56 106 LEU A N 1
ATOM 845 C CA . LEU A 1 106 ? 3.221 4.567 3.920 1.00 86.56 106 LEU A CA 1
ATOM 846 C C . LEU A 1 106 ? 4.651 4.894 4.344 1.00 86.56 106 LEU A C 1
ATOM 848 O O . LEU A 1 106 ? 5.363 5.559 3.598 1.00 86.56 106 LEU A O 1
ATOM 852 N N . GLU A 1 107 ? 5.082 4.349 5.478 1.00 87.06 107 GLU A N 1
ATOM 853 C CA . GLU A 1 107 ? 6.448 4.493 5.972 1.00 87.06 107 GLU A CA 1
ATOM 854 C C . GLU A 1 107 ? 7.475 3.924 4.977 1.00 87.06 107 GLU A C 1
ATOM 856 O O . GLU A 1 107 ? 8.458 4.589 4.649 1.00 87.06 107 GLU A O 1
ATOM 861 N N . GLU A 1 108 ? 7.253 2.720 4.435 1.00 86.12 108 GLU A N 1
ATOM 862 C CA . GLU A 1 108 ? 8.161 2.122 3.448 1.00 86.12 108 GLU A CA 1
ATOM 863 C C . GLU A 1 108 ? 8.234 2.935 2.145 1.00 86.12 108 GLU A C 1
ATOM 865 O O . GLU A 1 108 ? 9.317 3.085 1.570 1.00 86.12 108 GLU A O 1
ATOM 870 N N . VAL A 1 109 ? 7.108 3.474 1.671 1.00 84.38 109 VAL A N 1
ATOM 871 C CA . VAL A 1 109 ? 7.049 4.292 0.451 1.00 84.38 109 VAL A CA 1
ATOM 872 C C . VAL A 1 109 ? 7.733 5.644 0.665 1.00 84.38 109 VAL A C 1
ATOM 874 O O . VAL A 1 109 ? 8.542 6.047 -0.175 1.00 84.38 109 VAL A O 1
ATOM 877 N N . GLU A 1 110 ? 7.478 6.316 1.790 1.00 83.06 110 GLU A N 1
ATOM 878 C CA . GLU A 1 110 ? 8.123 7.589 2.139 1.00 83.06 110 GLU A CA 1
ATOM 879 C C . GLU A 1 110 ? 9.643 7.412 2.299 1.00 83.06 110 GLU A C 1
ATOM 881 O O . GLU A 1 110 ? 10.422 8.150 1.690 1.00 83.06 110 GLU A O 1
ATOM 886 N N . ASN A 1 111 ? 10.086 6.361 2.997 1.00 81.56 111 ASN A N 1
ATOM 887 C CA . ASN A 1 111 ? 11.508 6.033 3.133 1.00 81.56 111 ASN A CA 1
ATOM 888 C C . ASN A 1 111 ? 12.169 5.702 1.784 1.00 81.56 111 ASN A C 1
ATOM 890 O O . ASN A 1 111 ? 13.313 6.085 1.527 1.00 81.56 111 ASN A O 1
ATOM 894 N N . THR A 1 112 ? 11.456 5.010 0.892 1.00 76.31 112 THR A N 1
ATOM 895 C CA . THR A 1 112 ? 11.980 4.640 -0.432 1.00 76.31 112 THR A CA 1
ATOM 896 C C . THR A 1 112 ? 12.138 5.850 -1.355 1.00 76.31 112 THR A C 1
ATOM 898 O O . THR A 1 112 ? 13.120 5.905 -2.107 1.00 76.31 112 THR A O 1
ATOM 901 N N . SER A 1 113 ? 11.221 6.822 -1.278 1.00 67.81 113 SER A N 1
ATOM 902 C CA . SER A 1 113 ? 11.322 8.089 -2.015 1.00 67.81 113 SER A CA 1
ATOM 903 C C . SER A 1 113 ? 12.575 8.872 -1.607 1.00 67.81 113 SER A C 1
ATOM 905 O O . SER A 1 113 ? 13.356 9.277 -2.466 1.00 67.81 113 SER A O 1
ATOM 907 N N . ILE A 1 114 ? 12.870 8.971 -0.304 1.00 63.25 114 ILE A N 1
ATOM 908 C CA . ILE A 1 114 ? 14.066 9.678 0.196 1.00 63.25 114 ILE A CA 1
ATOM 909 C C . ILE A 1 114 ? 15.363 9.089 -0.389 1.00 63.25 114 ILE A C 1
ATOM 911 O O . ILE A 1 114 ? 16.288 9.818 -0.752 1.00 63.25 114 ILE A O 1
ATOM 915 N N . VAL A 1 115 ? 15.439 7.761 -0.496 1.00 60.91 115 VAL A N 1
ATOM 916 C CA . VAL A 1 115 ? 16.653 7.044 -0.921 1.00 60.91 115 VAL A CA 1
ATOM 917 C C . VAL A 1 115 ? 16.859 7.076 -2.439 1.00 60.91 115 VAL A C 1
ATOM 919 O O . VAL A 1 115 ? 17.987 6.917 -2.915 1.00 60.91 115 VAL A O 1
ATOM 922 N N . THR A 1 116 ? 15.802 7.286 -3.223 1.00 60.06 116 THR A N 1
ATOM 923 C CA . THR A 1 116 ? 15.861 7.136 -4.680 1.00 60.06 116 THR A CA 1
ATOM 924 C C . THR A 1 116 ? 15.380 8.403 -5.388 1.00 60.06 116 THR A C 1
ATOM 926 O O . THR A 1 116 ? 14.391 8.312 -6.089 1.00 60.06 116 THR A O 1
ATOM 929 N N . PRO A 1 117 ? 16.094 9.550 -5.324 1.00 58.97 117 PRO A N 1
ATOM 930 C CA . PRO A 1 117 ? 15.618 10.867 -5.791 1.00 58.97 117 PRO A CA 1
ATOM 931 C C . PRO A 1 117 ? 15.534 11.020 -7.327 1.00 58.97 117 PRO A C 1
ATOM 933 O O . PRO A 1 117 ? 15.676 12.118 -7.875 1.00 58.97 117 PRO A O 1
ATOM 936 N N . LEU A 1 118 ? 15.382 9.912 -8.052 1.00 63.12 118 LEU A N 1
ATOM 937 C CA . LEU A 1 118 ? 15.363 9.848 -9.508 1.00 63.12 118 LEU A CA 1
ATOM 938 C C . LEU A 1 118 ? 14.067 10.424 -10.097 1.00 63.12 118 LEU A C 1
ATOM 940 O O . LEU A 1 118 ? 14.079 10.771 -11.282 1.00 63.12 118 LEU A O 1
ATOM 944 N N . PHE A 1 119 ? 12.998 10.555 -9.300 1.00 65.62 119 PHE A N 1
ATOM 945 C CA . PHE A 1 119 ? 11.674 10.985 -9.745 1.00 65.62 119 PHE A CA 1
ATOM 946 C C . PHE A 1 119 ? 11.007 11.942 -8.743 1.00 65.62 119 PHE A C 1
ATOM 948 O O . PHE A 1 119 ? 9.954 11.655 -8.188 1.00 65.62 119 PHE A O 1
ATOM 955 N N . LYS A 1 120 ? 11.602 13.120 -8.509 1.00 71.94 120 LYS A N 1
ATOM 956 C CA . LYS A 1 120 ? 11.123 14.075 -7.484 1.00 71.94 120 LYS A CA 1
ATOM 957 C C . LYS A 1 120 ? 9.640 14.457 -7.590 1.00 71.94 120 LYS A C 1
ATOM 959 O O . LYS A 1 120 ? 9.022 14.726 -6.567 1.00 71.94 120 LYS A O 1
ATOM 964 N N . LYS A 1 121 ? 9.085 14.543 -8.805 1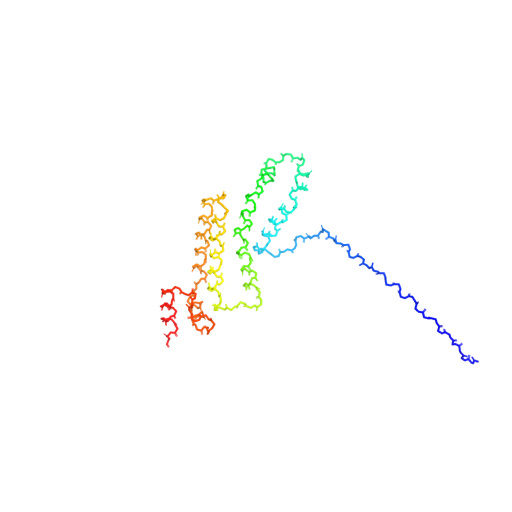.00 76.69 121 LYS A N 1
ATOM 965 C CA . LYS A 1 121 ? 7.671 14.891 -9.002 1.00 76.69 121 LYS A CA 1
ATOM 966 C C . LYS A 1 121 ? 6.791 13.650 -8.894 1.00 76.69 121 LYS A C 1
ATOM 968 O O . LYS A 1 121 ? 5.814 13.653 -8.160 1.00 76.69 121 LYS A O 1
ATOM 973 N N . GLU A 1 122 ? 7.164 12.589 -9.598 1.00 75.62 122 GLU A N 1
ATOM 974 C CA . GLU A 1 122 ? 6.369 11.369 -9.666 1.00 75.62 122 GLU A CA 1
ATOM 975 C C . GLU A 1 122 ? 6.344 10.615 -8.329 1.00 75.62 122 GLU A C 1
ATOM 977 O O . GLU A 1 122 ? 5.357 9.954 -8.036 1.00 75.62 122 GLU A O 1
ATOM 982 N N . GLU A 1 123 ? 7.383 10.731 -7.498 1.00 75.44 123 GLU A N 1
ATOM 983 C CA . GLU A 1 123 ? 7.398 10.197 -6.131 1.00 75.44 123 GLU A CA 1
ATOM 984 C C . GLU A 1 123 ? 6.435 10.941 -5.210 1.00 75.44 123 GLU A C 1
ATOM 986 O O . GLU A 1 123 ? 5.703 10.295 -4.466 1.00 75.44 123 GLU A O 1
ATOM 991 N N . ALA A 1 124 ? 6.399 12.276 -5.278 1.00 80.38 124 ALA A N 1
ATOM 992 C CA . ALA A 1 124 ? 5.448 13.070 -4.504 1.00 80.38 124 ALA A CA 1
ATOM 993 C C . ALA A 1 124 ? 4.007 12.739 -4.924 1.00 80.38 124 ALA A C 1
ATOM 995 O O . ALA A 1 124 ? 3.183 12.394 -4.079 1.00 80.38 124 ALA A O 1
ATOM 996 N N . ASP A 1 125 ? 3.749 12.714 -6.237 1.00 84.56 125 ASP A N 1
ATOM 997 C CA . ASP A 1 125 ? 2.455 12.307 -6.793 1.00 84.56 125 ASP A CA 1
ATOM 998 C C . ASP A 1 125 ? 2.090 10.872 -6.354 1.00 84.56 125 ASP A C 1
ATOM 1000 O O . ASP A 1 125 ? 0.938 10.581 -6.032 1.00 84.56 125 ASP A O 1
ATOM 1004 N N . PHE A 1 126 ? 3.065 9.958 -6.302 1.00 83.94 126 PHE A N 1
ATOM 1005 C CA . PHE A 1 126 ? 2.858 8.577 -5.868 1.00 83.94 126 PHE A CA 1
ATOM 1006 C C . PHE A 1 126 ? 2.522 8.471 -4.378 1.00 83.94 126 PHE A C 1
ATOM 1008 O O . PHE A 1 126 ? 1.561 7.785 -4.029 1.00 83.94 126 PHE A O 1
ATOM 1015 N N . VAL A 1 127 ? 3.263 9.162 -3.507 1.00 84.94 127 VAL A N 1
ATOM 1016 C CA . VAL A 1 127 ? 2.978 9.232 -2.065 1.00 84.94 127 VAL A CA 1
ATOM 1017 C C . VAL A 1 127 ? 1.569 9.784 -1.834 1.00 84.94 127 VAL A C 1
ATOM 1019 O O . VAL A 1 127 ? 0.808 9.209 -1.055 1.00 84.94 127 VAL A O 1
ATOM 1022 N N . ASP A 1 128 ? 1.177 10.834 -2.555 1.00 87.81 128 ASP A N 1
ATOM 1023 C CA . ASP A 1 1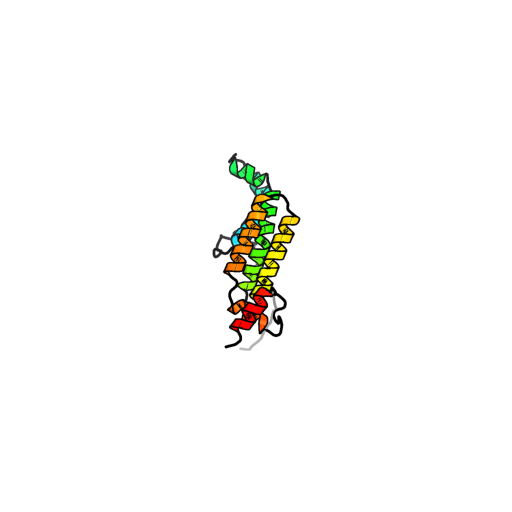28 ? -0.159 11.429 -2.451 1.00 87.81 128 ASP A CA 1
ATOM 1024 C C . ASP A 1 128 ? -1.262 10.471 -2.921 1.00 87.81 128 ASP A C 1
ATOM 1026 O O . ASP A 1 128 ? -2.304 10.334 -2.268 1.00 87.81 128 ASP A O 1
ATOM 1030 N N . ILE A 1 129 ? -1.035 9.747 -4.024 1.00 88.50 129 ILE A N 1
ATOM 1031 C CA . ILE A 1 129 ? -1.950 8.700 -4.499 1.00 88.50 129 ILE A CA 1
ATOM 1032 C C . ILE A 1 129 ? -2.094 7.599 -3.447 1.00 88.50 129 ILE A C 1
ATOM 1034 O O . ILE A 1 129 ? -3.217 7.165 -3.177 1.00 88.50 129 ILE A O 1
ATOM 1038 N N . VAL A 1 130 ? -0.987 7.156 -2.846 1.00 86.44 130 VAL A N 1
ATOM 1039 C CA . VAL A 1 130 ? -0.990 6.135 -1.792 1.00 86.44 130 VAL A CA 1
ATOM 1040 C C . VAL A 1 130 ? -1.788 6.634 -0.588 1.00 86.44 130 VAL A C 1
ATOM 1042 O O . VAL A 1 130 ? -2.751 5.971 -0.210 1.00 86.44 130 VAL A O 1
ATOM 1045 N N . LYS A 1 131 ? -1.515 7.839 -0.072 1.00 88.31 131 LYS A N 1
ATOM 1046 C CA . LYS A 1 131 ? -2.271 8.452 1.039 1.00 88.31 131 LYS A CA 1
ATOM 1047 C C . LYS A 1 131 ? -3.770 8.518 0.752 1.00 88.31 131 LYS A C 1
ATOM 1049 O O . LYS A 1 131 ? -4.583 8.113 1.583 1.00 88.31 131 LYS A O 1
ATOM 1054 N N . LYS A 1 132 ? -4.153 8.966 -0.448 1.00 89.50 132 LYS A N 1
ATOM 1055 C CA . LYS A 1 132 ? -5.560 9.054 -0.868 1.00 89.50 132 LYS A CA 1
ATOM 1056 C C . LYS A 1 132 ? -6.234 7.684 -0.967 1.00 89.50 132 LYS A C 1
ATOM 1058 O O . LYS A 1 132 ? -7.416 7.548 -0.661 1.00 89.50 132 LYS A O 1
ATOM 1063 N N . ARG A 1 133 ? -5.511 6.660 -1.424 1.00 86.81 133 ARG A N 1
ATOM 1064 C CA . ARG A 1 133 ? -6.029 5.286 -1.487 1.00 86.81 133 ARG A CA 1
ATOM 1065 C C . ARG A 1 133 ? -6.147 4.670 -0.098 1.00 86.81 133 ARG A C 1
ATOM 1067 O O . ARG A 1 133 ? -7.137 4.002 0.167 1.00 86.81 133 ARG A O 1
ATOM 1074 N N . MET A 1 134 ? -5.196 4.931 0.793 1.00 85.81 134 MET A N 1
ATOM 1075 C CA . MET A 1 134 ? -5.245 4.458 2.176 1.00 85.81 134 MET A CA 1
ATOM 1076 C C . MET A 1 134 ? -6.442 5.035 2.927 1.00 85.81 134 MET A C 1
ATOM 1078 O O . MET A 1 134 ? -7.193 4.275 3.531 1.00 85.81 134 MET A O 1
ATOM 1082 N N . SER A 1 135 ? -6.675 6.348 2.830 1.00 84.75 135 SER A N 1
ATOM 1083 C CA . SER A 1 135 ? -7.829 6.984 3.478 1.00 84.75 135 SER A CA 1
ATOM 1084 C C . SER A 1 135 ? -9.166 6.479 2.933 1.00 84.75 135 SER A C 1
ATOM 1086 O O . SER A 1 135 ? -10.130 6.386 3.684 1.00 84.75 135 SER A O 1
ATOM 1088 N N . PHE A 1 136 ? -9.220 6.093 1.654 1.00 86.50 136 PHE A N 1
ATOM 1089 C CA . PHE A 1 136 ? -10.384 5.430 1.066 1.00 86.50 136 PHE A CA 1
ATOM 1090 C C . PHE A 1 136 ? -10.606 4.008 1.612 1.00 86.50 136 PHE A C 1
ATOM 1092 O O . PHE A 1 136 ? -11.748 3.591 1.789 1.00 86.50 136 PHE A O 1
ATOM 1099 N N . CYS A 1 137 ? -9.535 3.252 1.867 1.00 83.31 137 CYS A N 1
ATOM 1100 C CA . CYS A 1 137 ? -9.626 1.885 2.386 1.00 83.31 137 CYS A CA 1
ATOM 1101 C C . CYS A 1 137 ? -9.968 1.836 3.885 1.00 83.31 137 CYS A C 1
ATOM 1103 O O . CYS A 1 137 ? -10.572 0.868 4.353 1.00 83.31 137 CYS A O 1
ATOM 1105 N N . ILE A 1 138 ? -9.584 2.858 4.652 1.00 86.12 138 ILE A N 1
ATOM 1106 C CA . ILE A 1 138 ? -9.887 2.939 6.082 1.00 86.12 138 ILE A CA 1
ATOM 1107 C C . ILE A 1 138 ? -11.360 3.297 6.266 1.00 86.12 138 ILE A C 1
ATOM 1109 O O . ILE A 1 138 ? -11.922 4.176 5.623 1.00 86.12 138 ILE A O 1
ATOM 1113 N N . SER A 1 139 ? -12.003 2.590 7.185 1.00 86.81 139 SER A N 1
ATOM 1114 C CA . SER A 1 139 ? -13.399 2.803 7.531 1.00 86.81 139 SER A CA 1
ATOM 1115 C C . SER A 1 139 ? -13.563 2.572 9.028 1.00 86.81 139 SER A C 1
ATOM 1117 O O . SER A 1 139 ? -12.679 2.010 9.676 1.00 86.81 139 SER A O 1
ATOM 1119 N N . ASN A 1 140 ? -14.694 2.990 9.592 1.00 86.00 140 ASN A N 1
ATOM 1120 C CA . ASN A 1 140 ? -14.900 2.947 11.044 1.00 86.00 140 ASN A CA 1
ATOM 1121 C C . ASN A 1 140 ? -14.770 1.534 11.633 1.00 86.00 140 ASN A C 1
ATOM 1123 O O . ASN A 1 140 ? -14.349 1.400 12.777 1.00 86.00 140 ASN A O 1
ATOM 1127 N N . ILE A 1 141 ? -15.088 0.487 10.859 1.00 87.94 141 ILE A N 1
ATOM 1128 C CA . ILE A 1 141 ? -14.940 -0.898 11.321 1.00 87.94 141 ILE A CA 1
ATOM 1129 C C . ILE A 1 141 ? -13.466 -1.265 11.533 1.00 87.94 141 ILE A C 1
ATOM 1131 O O . ILE A 1 141 ? -13.151 -1.965 12.489 1.00 87.94 141 ILE A O 1
ATOM 1135 N N . HIS A 1 142 ? -12.557 -0.737 10.706 1.00 87.75 142 HIS A N 1
ATOM 1136 C CA . HIS A 1 142 ? -11.115 -0.924 10.866 1.00 87.75 142 HIS A CA 1
ATOM 1137 C C . HIS A 1 142 ? -10.623 -0.233 12.143 1.00 87.75 142 HIS A C 1
ATOM 1139 O O . HIS A 1 142 ? -9.873 -0.827 12.916 1.00 87.75 142 HIS A O 1
ATOM 1145 N N . LEU A 1 143 ? -11.098 0.995 12.394 1.00 86.94 143 LEU A N 1
ATOM 1146 C CA . LEU A 1 143 ? -10.736 1.772 13.584 1.00 86.94 143 LEU A CA 1
ATOM 1147 C C . LEU A 1 143 ? -11.217 1.079 14.867 1.00 86.94 143 LEU A C 1
ATOM 1149 O O . LEU A 1 143 ? -10.442 0.875 15.798 1.00 86.94 143 LEU A O 1
ATOM 1153 N N . ALA A 1 144 ? -12.483 0.655 14.889 1.00 86.88 144 ALA A N 1
ATOM 1154 C CA . ALA A 1 144 ? -13.063 -0.062 16.018 1.00 86.88 144 ALA A CA 1
ATOM 1155 C C . ALA A 1 144 ? -12.382 -1.420 16.244 1.00 86.88 144 ALA A C 1
ATOM 1157 O O . ALA A 1 144 ? -12.069 -1.759 17.381 1.00 86.88 144 ALA A O 1
ATOM 1158 N N . ALA A 1 145 ? -12.093 -2.178 15.181 1.00 88.12 145 ALA A N 1
ATOM 1159 C CA . ALA A 1 145 ? -11.395 -3.456 15.294 1.00 88.12 145 ALA A CA 1
ATOM 1160 C C . ALA A 1 145 ? -9.987 -3.296 15.884 1.00 88.12 145 ALA A C 1
ATOM 1162 O O . ALA A 1 145 ? -9.604 -4.071 16.756 1.00 88.12 145 ALA A O 1
ATOM 1163 N N . ASN A 1 146 ? -9.225 -2.285 15.454 1.00 90.31 146 ASN A N 1
ATOM 1164 C CA . ASN A 1 146 ? -7.900 -2.006 16.015 1.00 90.31 146 ASN A CA 1
ATOM 1165 C C . ASN A 1 146 ? -7.973 -1.541 17.482 1.00 90.31 146 ASN A C 1
ATOM 1167 O O . ASN A 1 146 ? -7.133 -1.921 18.295 1.00 90.31 146 ASN A O 1
ATOM 1171 N N . LEU A 1 147 ? -8.998 -0.762 17.842 1.00 88.69 147 LEU A N 1
ATOM 1172 C CA . LEU A 1 147 ? -9.210 -0.313 19.218 1.00 88.69 147 LEU A CA 1
ATOM 1173 C C . LEU A 1 147 ? -9.589 -1.465 20.164 1.00 88.69 147 LEU A C 1
ATOM 1175 O O . LEU A 1 147 ? -9.073 -1.543 21.277 1.00 88.69 147 LEU A O 1
ATOM 1179 N N . LEU A 1 148 ? -10.491 -2.347 19.726 1.00 88.19 148 LEU A N 1
ATOM 1180 C CA . LEU A 1 148 ? -11.031 -3.442 20.538 1.00 88.19 148 LEU A CA 1
ATOM 1181 C C . LEU A 1 148 ? -10.085 -4.645 20.638 1.00 88.19 148 LEU A C 1
ATOM 1183 O O . LEU A 1 148 ? -10.195 -5.426 21.583 1.00 88.19 148 LEU A O 1
ATOM 1187 N N . ASP A 1 149 ? -9.160 -4.815 19.690 1.00 87.12 149 ASP A N 1
ATOM 1188 C CA . ASP A 1 149 ? -8.190 -5.907 19.729 1.00 87.12 149 ASP A CA 1
ATOM 1189 C C . ASP A 1 149 ? -7.161 -5.680 20.858 1.00 87.12 149 ASP A C 1
ATOM 1191 O O . ASP A 1 149 ? -6.423 -4.686 20.833 1.00 87.12 149 ASP A O 1
ATOM 1195 N N . PRO A 1 150 ? -7.037 -6.608 21.830 1.00 87.62 150 PRO A N 1
ATOM 1196 C CA . PRO A 1 150 ? -6.103 -6.481 22.947 1.00 87.62 150 PRO A CA 1
ATOM 1197 C C . PRO A 1 150 ? -4.634 -6.340 22.542 1.00 87.62 150 PRO A C 1
ATOM 1199 O O . PRO A 1 150 ? -3.844 -5.867 23.364 1.00 87.62 150 PRO A O 1
ATOM 1202 N N . ARG A 1 151 ? -4.270 -6.771 21.325 1.00 87.00 151 ARG A N 1
ATOM 1203 C CA . ARG A 1 151 ? -2.913 -6.677 20.767 1.00 87.00 151 ARG A CA 1
ATOM 1204 C C . ARG A 1 151 ? -2.559 -5.255 20.340 1.00 87.00 151 ARG A C 1
ATOM 1206 O O . ARG A 1 151 ? -1.401 -4.867 20.450 1.00 87.00 151 ARG A O 1
ATOM 1213 N N . TYR A 1 152 ? -3.549 -4.498 19.872 1.00 85.50 152 TYR A N 1
ATOM 1214 C CA . TYR A 1 152 ? -3.354 -3.179 19.272 1.00 85.50 152 TYR A CA 1
ATOM 1215 C C . TYR A 1 152 ? -3.806 -2.052 20.194 1.00 85.50 152 TYR A C 1
ATOM 1217 O O . TYR A 1 152 ? -3.062 -1.091 20.376 1.00 85.50 152 TYR A O 1
ATOM 1225 N N . ARG A 1 153 ? -4.990 -2.174 20.811 1.00 85.31 153 ARG A N 1
ATOM 1226 C CA . ARG A 1 153 ? -5.567 -1.188 21.746 1.00 85.31 153 ARG A CA 1
ATOM 1227 C C . ARG A 1 153 ? -5.515 0.253 21.223 1.00 85.31 153 ARG A C 1
ATOM 1229 O O . ARG A 1 153 ? -5.272 1.181 21.990 1.00 85.31 153 ARG A O 1
ATOM 1236 N N . GLY A 1 154 ? -5.681 0.434 19.912 1.00 83.06 154 GLY A N 1
ATOM 1237 C CA . GLY A 1 154 ? -5.633 1.750 19.273 1.00 83.06 154 GLY A CA 1
ATOM 1238 C C . GLY A 1 154 ? -4.241 2.390 19.182 1.00 83.06 154 GLY A C 1
ATOM 1239 O O . GLY A 1 154 ? -4.149 3.589 18.933 1.00 83.06 154 GLY A O 1
ATOM 1240 N N . LYS A 1 155 ? -3.151 1.632 19.376 1.00 85.94 155 LYS A N 1
ATOM 1241 C CA . LYS A 1 155 ? -1.770 2.150 19.316 1.00 85.94 155 LYS A CA 1
ATOM 1242 C C . LYS A 1 155 ? -1.437 2.811 17.976 1.00 85.94 155 LYS A C 1
ATOM 1244 O O . LYS A 1 155 ? -0.714 3.801 17.952 1.00 85.94 155 LYS A O 1
ATOM 1249 N N . ASP A 1 156 ? -1.947 2.250 16.884 1.00 83.81 156 ASP A N 1
ATOM 1250 C CA . ASP A 1 156 ? -1.653 2.707 15.522 1.00 83.81 156 ASP A CA 1
ATOM 1251 C C . ASP A 1 156 ? -2.660 3.760 15.022 1.00 83.81 156 ASP A C 1
ATOM 1253 O O . ASP A 1 156 ? -2.603 4.166 13.862 1.00 83.81 156 ASP A O 1
ATOM 1257 N N . LEU A 1 157 ? -3.586 4.194 15.890 1.00 84.44 157 LEU A N 1
ATOM 1258 C CA . LEU A 1 157 ? -4.590 5.215 15.602 1.00 84.44 157 LEU A CA 1
ATOM 1259 C C . LEU A 1 157 ? -4.083 6.606 15.989 1.00 84.44 157 LEU A C 1
ATOM 1261 O O . LEU A 1 157 ? -3.582 6.827 17.094 1.00 84.44 157 LEU A O 1
ATOM 1265 N N . SER A 1 158 ? -4.311 7.588 15.120 1.00 83.94 158 SER A N 1
ATOM 1266 C CA . SER A 1 158 ? -4.146 8.998 15.473 1.00 83.94 158 SER A CA 1
ATOM 1267 C C . SER A 1 158 ? -5.140 9.426 16.570 1.00 83.94 158 SER A C 1
ATOM 1269 O O . SER A 1 158 ? -6.174 8.779 16.776 1.00 83.94 158 SER A O 1
ATOM 1271 N N . PRO A 1 159 ? -4.896 10.547 17.277 1.00 82.56 159 PRO A N 1
ATOM 1272 C CA . PRO A 1 159 ? -5.821 11.047 18.297 1.00 82.56 159 PRO A CA 1
ATOM 1273 C C . PRO A 1 159 ? -7.247 11.263 17.769 1.00 82.56 159 PRO A C 1
ATOM 1275 O O . PRO A 1 159 ? -8.222 10.966 18.455 1.00 82.56 159 PRO A O 1
ATOM 1278 N N . THR A 1 160 ? -7.378 11.727 16.526 1.00 83.00 160 THR A N 1
ATOM 1279 C CA . THR A 1 160 ? -8.668 11.926 15.856 1.00 83.00 160 THR A CA 1
ATOM 1280 C C . THR A 1 160 ? -9.368 10.611 15.527 1.00 83.00 160 THR A C 1
ATOM 1282 O O . THR A 1 160 ? -10.575 10.495 15.734 1.00 83.00 160 THR A O 1
ATOM 1285 N N . GLU A 1 161 ? -8.629 9.604 15.059 1.00 82.81 161 GLU A N 1
ATOM 1286 C CA . GLU A 1 161 ? -9.187 8.282 14.743 1.00 82.81 161 GLU A CA 1
ATOM 1287 C C . GLU A 1 161 ? -9.604 7.528 16.006 1.00 82.81 161 GLU A C 1
ATOM 1289 O O . GLU A 1 161 ? -10.627 6.847 16.002 1.00 82.81 161 GLU A O 1
ATOM 1294 N N . ASN A 1 162 ? -8.869 7.705 17.106 1.00 82.50 162 ASN A N 1
ATOM 1295 C CA . ASN A 1 162 ? -9.245 7.169 18.411 1.00 82.50 162 ASN A CA 1
ATOM 1296 C C . ASN A 1 162 ? -10.610 7.706 18.859 1.00 82.50 162 ASN A C 1
ATOM 1298 O O . ASN A 1 162 ? -11.496 6.925 19.198 1.00 82.50 162 ASN A O 1
ATOM 1302 N N . VAL A 1 163 ? -10.825 9.025 18.799 1.00 81.81 163 VAL A N 1
ATOM 1303 C CA . VAL A 1 163 ? -12.123 9.627 19.155 1.00 81.81 163 VAL A CA 1
ATOM 1304 C C . VAL A 1 163 ? -13.251 9.076 18.275 1.00 81.81 163 VAL A C 1
ATOM 1306 O O . VAL A 1 163 ? -14.313 8.726 18.789 1.00 81.81 163 VAL A O 1
ATOM 1309 N N . GLN A 1 164 ? -13.015 8.935 16.967 1.00 80.94 164 GLN A N 1
ATOM 1310 C CA . GLN A 1 164 ? -13.993 8.354 16.040 1.00 80.94 164 GLN A CA 1
ATOM 1311 C C . GLN A 1 164 ? -14.303 6.884 16.351 1.00 80.94 164 GLN A C 1
ATOM 1313 O O . GLN A 1 164 ? -15.462 6.472 16.273 1.00 80.94 164 GLN A O 1
ATOM 1318 N N . ALA A 1 165 ? -13.287 6.101 16.720 1.00 81.12 165 ALA A N 1
ATOM 1319 C CA . ALA A 1 165 ? -13.447 4.708 17.111 1.00 81.12 165 ALA A CA 1
ATOM 1320 C C . ALA A 1 165 ? -14.306 4.580 18.380 1.00 81.12 165 ALA A C 1
ATOM 1322 O O . ALA A 1 165 ? -15.261 3.806 18.383 1.00 81.12 165 ALA A O 1
ATOM 1323 N N . PHE A 1 166 ? -14.036 5.389 19.412 1.00 79.06 166 PHE A N 1
ATOM 1324 C CA . PHE A 1 166 ? -14.805 5.397 20.665 1.00 79.06 166 PHE A CA 1
ATOM 1325 C C . PHE A 1 166 ? -16.264 5.838 20.484 1.00 79.06 166 PHE A C 1
ATOM 1327 O O . PHE A 1 166 ? -17.175 5.234 21.050 1.00 79.06 166 PHE A O 1
ATOM 1334 N N . GLN A 1 167 ? -16.505 6.875 19.676 1.00 79.06 167 GLN A N 1
ATOM 1335 C CA . GLN A 1 167 ? -17.857 7.385 19.424 1.00 79.06 167 GLN A CA 1
ATOM 1336 C C . GLN A 1 167 ? -18.762 6.369 18.722 1.00 79.06 167 GLN A C 1
ATOM 1338 O O . GLN A 1 167 ? -19.976 6.435 18.874 1.00 79.06 167 GLN A O 1
ATOM 1343 N N . LYS A 1 168 ? -18.190 5.449 17.937 1.00 70.88 168 LYS A N 1
ATOM 1344 C CA . LYS A 1 168 ? -18.958 4.459 17.168 1.00 70.88 168 LYS A CA 1
ATOM 1345 C C . LYS A 1 168 ? -18.957 3.057 17.772 1.00 70.88 168 LYS A C 1
ATOM 1347 O O . LYS A 1 168 ? -19.763 2.238 17.343 1.00 70.88 168 LYS A O 1
ATOM 1352 N N . SER A 1 169 ? -18.081 2.774 18.737 1.00 61.75 169 SER A N 1
ATOM 1353 C CA . SER A 1 169 ? -18.097 1.524 19.507 1.00 61.75 169 SER A CA 1
ATOM 1354 C C . SER A 1 169 ? -19.064 1.561 20.692 1.00 61.75 169 SER A C 1
ATOM 1356 O O . SER A 1 169 ? -19.443 0.507 21.196 1.00 61.75 169 SER A O 1
ATOM 1358 N N . THR A 1 170 ? -19.478 2.756 21.117 1.00 57.50 170 THR A N 1
ATOM 1359 C CA . THR A 1 170 ? -20.469 2.955 22.179 1.00 57.50 170 THR A CA 1
ATOM 1360 C C . THR A 1 170 ? -21.852 3.107 21.538 1.00 57.50 170 THR A C 1
ATOM 1362 O O . THR A 1 170 ? -22.221 4.203 21.121 1.00 57.50 170 THR A O 1
ATOM 1365 N N . ILE A 1 171 ? -2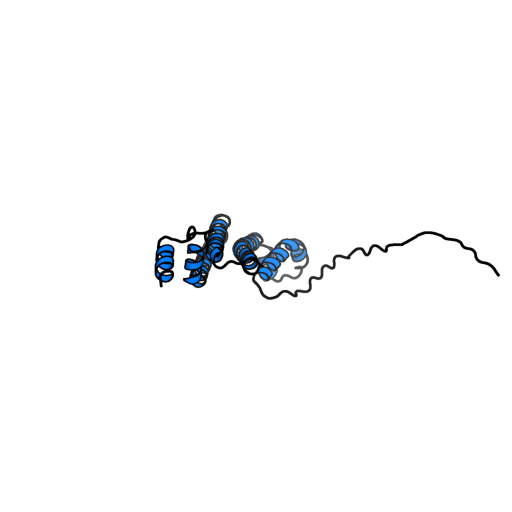2.575 1.992 21.393 1.00 48.88 171 ILE A N 1
ATOM 1366 C CA . ILE A 1 171 ? -24.022 1.962 21.107 1.00 48.88 171 ILE A CA 1
ATOM 1367 C C . ILE A 1 171 ? -24.751 1.716 22.423 1.00 48.88 171 ILE A C 1
ATOM 1369 O O . ILE A 1 171 ? -24.298 0.812 23.162 1.00 48.88 171 ILE A O 1
#

pLDDT: mean 70.55, std 18.34, range [29.88, 90.31]

Sequence (171 aa):
MKYLGNQKESKSTAKSRKRKQSYNKQCFLPFQMGSYIECLNSLLLNKQPLRSLAIDDDPLVSKVLTKPRKVEGFQRLFLPIAKTIKTVEGDEPHLSSVIQFLNSILEEVENTSIVTPLFKKEEADFVDIVKKRMSFCISNIHLAANLLDPRYRGKDLSPTENVQAFQKSTI

Radius 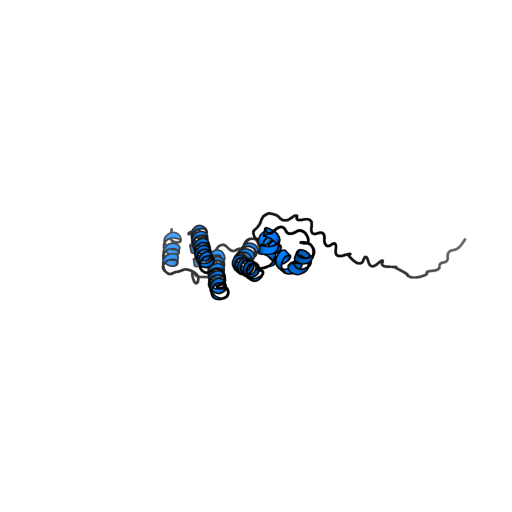of gyration: 27.06 Å; chains: 1; bounding box: 46×99×58 Å